Protein AF-A0A1H6F7J7-F1 (afdb_monomer_lite)

InterPro domains:
  IPR001036 Acriflavin resistance protein [PF00873] (1-53)
  IPR001036 Acriflavin resistance protein [PTHR32063] (1-54)

Secondary structure (DSSP, 8-state):
-HHHHHHHHHHHHHH--STTHHHHHHHHHHHHHHHHHHHHHHHHHHHHHHHHHHHHHHHHHTT--

Organism: NCBI:txid1899563

Foldseek 3Di:
DVLVVLCVVLVVLCVDDDDPSVPSNVVSVVVNVVVVVVVVCCVPVVVVVVVVVVVVVCVVVVPPD

Radius of gyration: 20.48 Å; chains: 1; bounding box: 36×20×62 Å

Sequence (65 aa):
MTALTTALGLLPLLYADGTGSEVQRPLALVVMGGLVSSTLVTLLIIPSLYSFLGTRLRAVTGKNK

pLDDT: mean 81.04, std 10.26, range [46.91, 92.19]

Structure (mmCIF, N/CA/C/O backbone):
data_AF-A0A1H6F7J7-F1
#
_entry.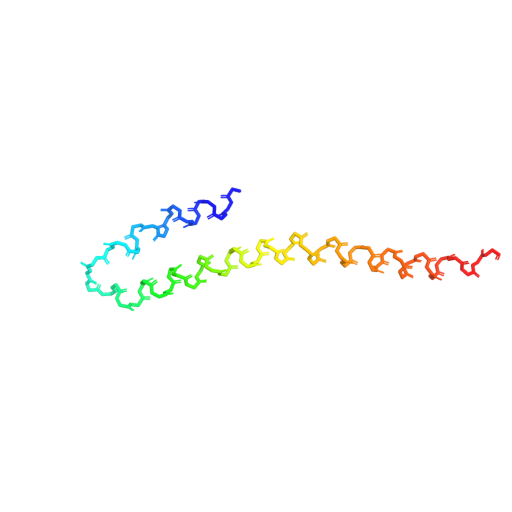id   AF-A0A1H6F7J7-F1
#
loop_
_atom_site.group_PDB
_atom_site.id
_atom_site.type_symbol
_atom_site.label_atom_id
_atom_site.label_alt_id
_atom_site.label_comp_id
_atom_site.label_asym_id
_atom_site.label_entity_id
_atom_site.label_seq_id
_atom_site.pdbx_PDB_ins_code
_atom_site.Cartn_x
_atom_site.Cartn_y
_atom_site.Cartn_z
_atom_site.occupancy
_atom_site.B_iso_or_equiv
_atom_site.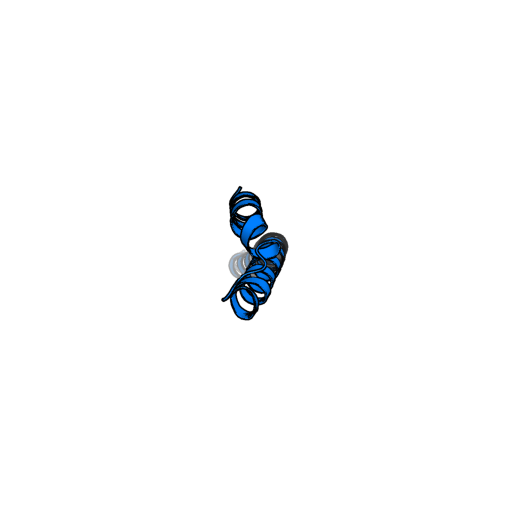auth_seq_id
_atom_site.auth_comp_id
_atom_site.auth_asym_id
_atom_site.auth_atom_id
_atom_site.pdbx_PDB_model_num
ATOM 1 N N . MET A 1 1 ? 1.632 9.682 3.222 1.00 77.31 1 MET A N 1
ATOM 2 C CA . MET A 1 1 ? 2.852 10.188 2.550 1.00 77.31 1 MET A CA 1
ATOM 3 C C . MET A 1 1 ? 3.654 9.068 1.888 1.00 77.31 1 MET A C 1
ATOM 5 O O . MET A 1 1 ? 3.903 9.175 0.700 1.00 77.31 1 MET A O 1
ATOM 9 N N . THR A 1 2 ? 3.963 7.968 2.585 1.00 85.88 2 THR A N 1
ATOM 10 C CA . THR A 1 2 ? 4.830 6.867 2.099 1.00 85.88 2 THR A CA 1
ATOM 11 C C . TH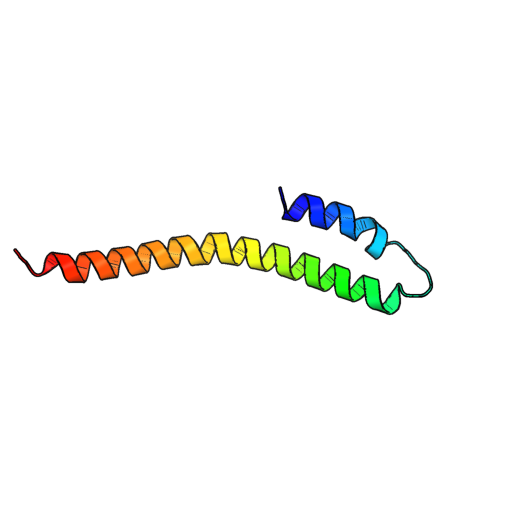R A 1 2 ? 4.373 6.175 0.806 1.00 85.88 2 THR A C 1
ATOM 13 O O . THR A 1 2 ? 5.187 5.887 -0.070 1.00 85.88 2 THR A O 1
ATOM 16 N N . ALA A 1 3 ? 3.069 5.917 0.656 1.00 83.62 3 ALA A N 1
ATOM 17 C CA . ALA A 1 3 ? 2.540 5.284 -0.554 1.00 83.62 3 ALA A CA 1
ATOM 18 C C . ALA A 1 3 ? 2.705 6.185 -1.791 1.00 83.62 3 ALA A C 1
ATOM 20 O O . ALA A 1 3 ? 3.118 5.713 -2.844 1.00 83.62 3 ALA A O 1
ATOM 21 N N . LEU A 1 4 ? 2.462 7.493 -1.641 1.00 84.56 4 LEU A N 1
ATOM 22 C CA . LEU A 1 4 ? 2.605 8.474 -2.721 1.00 84.56 4 LEU A CA 1
ATOM 23 C C . LEU A 1 4 ? 4.066 8.652 -3.142 1.00 84.56 4 LEU A C 1
ATOM 25 O O . LEU A 1 4 ? 4.356 8.662 -4.332 1.00 84.56 4 LEU A O 1
ATOM 29 N N . THR A 1 5 ? 4.996 8.743 -2.188 1.00 87.56 5 THR A N 1
ATOM 30 C CA . THR A 1 5 ? 6.429 8.855 -2.504 1.00 87.56 5 THR A CA 1
ATOM 31 C C . THR A 1 5 ? 6.953 7.610 -3.214 1.00 87.56 5 THR A C 1
ATOM 33 O O . THR A 1 5 ? 7.730 7.729 -4.156 1.00 87.56 5 THR A O 1
ATOM 36 N N . THR A 1 6 ? 6.485 6.422 -2.821 1.00 86.62 6 THR A N 1
ATOM 37 C CA . THR A 1 6 ? 6.867 5.172 -3.495 1.00 86.62 6 THR A CA 1
ATOM 38 C C . THR A 1 6 ? 6.255 5.078 -4.892 1.00 86.62 6 THR A C 1
ATOM 40 O O . THR A 1 6 ? 6.954 4.730 -5.838 1.00 86.62 6 THR A O 1
ATOM 43 N N . ALA A 1 7 ? 4.985 5.464 -5.053 1.00 83.38 7 ALA A N 1
ATOM 44 C CA . ALA A 1 7 ? 4.322 5.501 -6.355 1.00 83.38 7 ALA A CA 1
ATOM 45 C C . ALA A 1 7 ? 5.041 6.425 -7.347 1.00 83.38 7 ALA A C 1
ATOM 47 O O . ALA A 1 7 ? 5.265 6.041 -8.490 1.00 83.38 7 ALA A O 1
ATOM 48 N N . LEU A 1 8 ? 5.457 7.613 -6.898 1.00 86.12 8 LEU A N 1
ATOM 49 C CA . LEU A 1 8 ? 6.206 8.562 -7.722 1.00 86.12 8 LEU A CA 1
ATOM 50 C C . LEU A 1 8 ? 7.621 8.061 -8.059 1.00 86.12 8 LEU A C 1
ATOM 52 O O . LEU A 1 8 ? 8.072 8.250 -9.184 1.00 86.12 8 LEU A O 1
ATOM 56 N N . GLY A 1 9 ? 8.305 7.390 -7.124 1.00 84.50 9 GLY A N 1
ATOM 57 C CA . GLY A 1 9 ? 9.642 6.825 -7.349 1.00 84.50 9 GLY A CA 1
ATOM 58 C C . GLY A 1 9 ? 9.664 5.594 -8.266 1.00 84.50 9 GLY A C 1
ATOM 59 O O . GLY A 1 9 ? 10.642 5.377 -8.975 1.00 84.50 9 GLY A O 1
ATOM 60 N N . LEU A 1 10 ? 8.582 4.809 -8.287 1.00 84.62 10 LEU A N 1
ATOM 61 C CA . LEU A 1 10 ? 8.434 3.632 -9.153 1.00 84.62 10 LEU A CA 1
ATOM 62 C C . LEU A 1 10 ? 7.813 3.957 -10.521 1.00 84.62 10 LEU A C 1
ATOM 64 O O . LEU A 1 10 ? 7.919 3.155 -11.446 1.00 84.62 10 LEU A O 1
ATOM 68 N N . LEU A 1 11 ? 7.195 5.133 -10.672 1.00 82.75 11 LEU A N 1
ATOM 69 C CA . LEU A 1 11 ? 6.597 5.597 -11.923 1.00 82.75 11 LEU A CA 1
ATOM 70 C C . LEU A 1 11 ? 7.560 5.525 -13.129 1.00 82.75 11 LEU A C 1
ATOM 72 O O . LEU A 1 11 ? 7.172 4.933 -14.135 1.00 82.75 11 LEU A O 1
ATOM 76 N N . PRO A 1 12 ? 8.807 6.042 -13.070 1.00 78.81 12 PRO A N 1
ATOM 77 C CA . PRO A 1 12 ? 9.730 5.959 -14.204 1.00 78.81 12 PRO A CA 1
ATOM 78 C C . PRO A 1 12 ? 10.164 4.520 -14.515 1.00 78.81 12 PRO A C 1
ATOM 80 O O . PRO A 1 12 ? 10.387 4.203 -15.677 1.00 78.81 12 PRO A O 1
ATOM 83 N N . LEU A 1 13 ? 10.211 3.626 -13.519 1.00 80.00 13 LEU A N 1
ATOM 84 C CA . LEU A 1 13 ? 10.523 2.204 -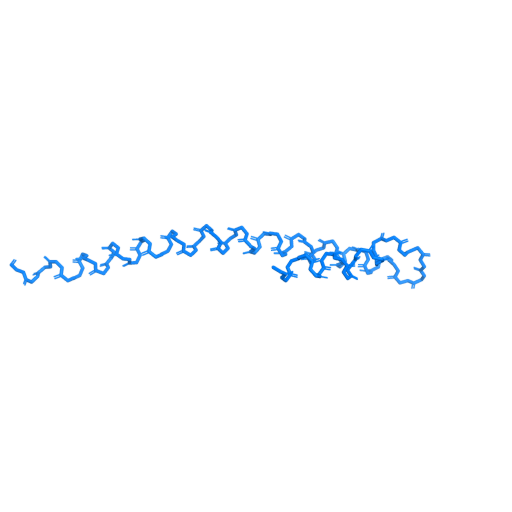13.724 1.00 80.00 13 LEU A CA 1
ATOM 85 C C . LEU A 1 13 ? 9.406 1.460 -14.475 1.00 80.00 13 LEU A C 1
ATOM 87 O O . LEU A 1 13 ? 9.666 0.439 -15.103 1.00 80.00 13 LEU A O 1
ATOM 91 N N . LEU A 1 14 ? 8.170 1.972 -14.442 1.00 72.38 14 LEU A N 1
ATOM 92 C CA . LEU A 1 14 ? 7.040 1.422 -15.199 1.00 72.38 14 LEU A CA 1
ATOM 93 C C . LEU A 1 14 ? 7.055 1.799 -16.690 1.00 72.38 14 LEU A C 1
ATOM 95 O O . LEU A 1 14 ? 6.475 1.066 -17.500 1.00 72.38 14 LEU A O 1
ATOM 99 N N . TYR A 1 15 ? 7.672 2.938 -17.019 1.00 76.44 15 TYR A N 1
ATOM 100 C CA . TYR A 1 15 ? 7.772 3.508 -18.370 1.00 76.44 15 TYR A CA 1
ATOM 101 C C . TYR A 1 15 ? 9.158 3.336 -19.007 1.00 76.44 15 TYR A C 1
ATOM 103 O O . TYR A 1 15 ? 9.327 3.634 -20.185 1.00 76.44 15 TYR A O 1
ATOM 111 N N . ALA A 1 16 ? 10.155 2.888 -18.245 1.00 74.56 16 ALA A N 1
ATOM 112 C CA . ALA A 1 16 ? 11.475 2.591 -18.775 1.00 74.56 16 ALA A CA 1
ATOM 113 C C . ALA A 1 16 ? 11.419 1.310 -19.621 1.00 74.56 16 ALA A C 1
ATOM 115 O O . ALA A 1 16 ? 11.299 0.214 -19.080 1.00 74.56 16 ALA A O 1
ATOM 116 N N . ASP A 1 17 ? 11.536 1.443 -20.940 1.00 67.88 17 ASP A N 1
ATOM 117 C CA . ASP A 1 17 ? 11.737 0.332 -21.873 1.00 67.88 17 ASP A CA 1
ATOM 118 C C . ASP A 1 17 ? 13.238 0.221 -22.190 1.00 67.88 17 ASP A C 1
ATOM 120 O O . ASP A 1 17 ? 13.791 0.955 -23.006 1.00 67.88 17 ASP A O 1
ATOM 124 N N . GLY A 1 18 ? 13.926 -0.665 -21.469 1.00 75.19 18 GLY A N 1
ATOM 125 C CA . GLY A 1 18 ? 15.365 -0.903 -21.589 1.00 75.19 18 GLY A CA 1
ATOM 126 C C . GLY A 1 18 ? 15.768 -2.247 -20.979 1.00 75.19 18 GLY A C 1
ATOM 127 O O . GLY A 1 18 ? 14.968 -2.904 -20.309 1.00 75.19 18 GLY A O 1
ATOM 128 N N . THR A 1 19 ? 17.009 -2.681 -21.202 1.00 69.12 19 THR A N 1
ATOM 129 C CA . THR A 1 19 ? 17.538 -3.960 -20.702 1.00 69.12 19 THR A CA 1
ATOM 130 C C . THR A 1 19 ? 17.415 -4.038 -19.173 1.00 69.12 19 THR A C 1
ATOM 132 O O . THR A 1 19 ? 17.993 -3.226 -18.457 1.00 69.12 19 THR A O 1
ATOM 135 N N . GLY A 1 20 ? 16.634 -5.001 -18.666 1.00 71.75 20 GLY A N 1
ATOM 136 C CA . GLY A 1 20 ? 16.293 -5.139 -17.238 1.00 71.75 20 GLY A CA 1
ATOM 137 C C . GLY A 1 20 ? 14.868 -4.702 -16.858 1.00 71.75 20 GLY A C 1
ATOM 138 O O . GLY A 1 20 ? 14.401 -5.039 -15.766 1.00 71.75 20 GLY A O 1
ATOM 139 N N . SER A 1 21 ? 14.140 -4.031 -17.760 1.00 77.06 21 SER A N 1
ATOM 140 C CA . SER A 1 21 ? 12.733 -3.635 -17.559 1.00 77.06 21 SER A CA 1
ATOM 141 C C . SER A 1 21 ? 11.794 -4.835 -17.389 1.00 77.06 21 SER A C 1
ATOM 143 O O . SER A 1 21 ? 10.857 -4.788 -16.593 1.00 77.06 21 SER A O 1
ATOM 145 N N . GLU A 1 22 ? 12.114 -5.964 -18.027 1.00 79.44 22 GLU A N 1
ATOM 146 C CA . GLU A 1 22 ? 11.364 -7.223 -17.911 1.00 79.44 22 GLU A CA 1
ATOM 147 C C . GLU A 1 22 ? 11.235 -7.728 -16.464 1.00 79.44 22 GLU A C 1
ATOM 149 O O . GLU A 1 22 ? 10.262 -8.399 -16.131 1.00 79.44 22 GLU A O 1
ATOM 154 N N . VAL A 1 23 ? 12.177 -7.365 -15.584 1.00 83.25 23 VAL A N 1
ATOM 155 C CA . VAL A 1 23 ? 12.162 -7.737 -14.159 1.00 83.25 23 VAL A CA 1
ATOM 156 C C . VAL A 1 23 ? 11.739 -6.564 -13.270 1.00 83.25 23 VAL A C 1
ATOM 158 O O . VAL A 1 23 ? 11.010 -6.750 -12.294 1.00 83.25 23 VAL A O 1
ATOM 161 N N . GLN A 1 24 ? 12.150 -5.336 -13.598 1.00 83.31 24 GLN A N 1
ATOM 162 C CA . GLN A 1 24 ? 11.836 -4.157 -12.781 1.00 83.31 24 GLN A CA 1
ATOM 163 C C . GLN A 1 24 ? 10.354 -3.777 -12.841 1.00 83.31 24 GLN A C 1
ATOM 165 O O . GLN A 1 24 ? 9.777 -3.394 -11.824 1.00 83.31 24 GLN A O 1
ATOM 170 N N . ARG A 1 25 ? 9.715 -3.938 -14.002 1.00 82.19 25 ARG A N 1
ATOM 171 C CA . ARG A 1 25 ? 8.298 -3.626 -14.204 1.00 82.19 25 ARG A CA 1
ATOM 172 C C . ARG A 1 25 ? 7.358 -4.507 -13.365 1.00 82.19 25 ARG A C 1
ATOM 174 O O . ARG A 1 25 ? 6.520 -3.939 -12.657 1.00 82.19 25 ARG A O 1
ATOM 181 N N . PRO A 1 26 ? 7.484 -5.853 -13.348 1.00 85.12 26 PRO A N 1
ATOM 182 C CA . PRO A 1 26 ? 6.668 -6.686 -12.465 1.00 85.12 26 PRO A CA 1
ATOM 183 C C . PRO A 1 26 ? 6.974 -6.444 -10.981 1.00 85.12 26 PRO A C 1
ATOM 185 O O . PRO A 1 26 ? 6.050 -6.422 -10.171 1.00 85.12 26 PRO A O 1
ATOM 188 N N . LEU A 1 27 ? 8.232 -6.183 -10.612 1.00 88.00 27 LEU A N 1
ATOM 189 C CA . LEU A 1 27 ? 8.597 -5.877 -9.226 1.00 88.00 27 LEU A CA 1
ATOM 190 C C . LEU A 1 27 ? 7.947 -4.568 -8.747 1.00 88.00 27 LEU A C 1
ATOM 192 O O . LEU A 1 27 ? 7.336 -4.535 -7.679 1.00 88.00 27 LEU A O 1
ATOM 196 N N . ALA A 1 28 ? 8.009 -3.510 -9.558 1.00 86.12 28 ALA A N 1
ATOM 197 C CA . ALA A 1 28 ? 7.379 -2.227 -9.258 1.00 86.12 28 ALA A CA 1
ATOM 198 C C . ALA A 1 28 ? 5.850 -2.346 -9.115 1.00 86.12 28 ALA A C 1
ATOM 200 O O . ALA A 1 28 ? 5.266 -1.760 -8.199 1.00 86.12 28 ALA A O 1
ATOM 201 N N . LEU A 1 29 ? 5.207 -3.154 -9.965 1.00 87.06 29 LEU A N 1
ATOM 202 C CA . LEU A 1 29 ? 3.774 -3.452 -9.871 1.00 87.06 29 LEU A CA 1
ATOM 203 C C . LEU A 1 29 ? 3.411 -4.188 -8.572 1.00 87.06 29 LEU A C 1
ATOM 205 O O . LEU A 1 29 ? 2.450 -3.800 -7.904 1.00 87.06 29 LEU A O 1
ATOM 209 N N . VAL A 1 30 ? 4.184 -5.206 -8.178 1.00 92.19 30 VAL A N 1
ATOM 210 C CA . VAL A 1 30 ? 3.962 -5.953 -6.925 1.00 92.19 30 VAL A CA 1
ATOM 211 C C . VAL A 1 30 ? 4.101 -5.042 -5.706 1.00 92.19 30 VAL A C 1
ATOM 213 O O . VAL A 1 30 ? 3.253 -5.079 -4.814 1.00 92.19 30 VAL A O 1
ATOM 216 N N . VAL A 1 31 ? 5.125 -4.185 -5.671 1.00 90.88 31 VAL A N 1
ATOM 217 C CA . VAL A 1 31 ? 5.339 -3.245 -4.559 1.00 90.88 31 VAL A CA 1
ATOM 218 C C . VAL A 1 31 ? 4.187 -2.243 -4.451 1.00 90.88 31 VAL A C 1
ATOM 220 O O . VAL A 1 31 ? 3.677 -2.014 -3.352 1.00 90.88 31 VAL A O 1
ATOM 223 N N . MET A 1 32 ? 3.726 -1.691 -5.577 1.00 88.50 32 MET A N 1
ATOM 224 C CA . MET A 1 32 ? 2.567 -0.792 -5.603 1.00 88.50 32 MET A CA 1
ATOM 225 C C . MET A 1 32 ? 1.293 -1.471 -5.089 1.00 88.50 32 MET A C 1
ATOM 227 O O . MET A 1 32 ? 0.618 -0.928 -4.212 1.00 88.50 32 MET A O 1
ATOM 231 N N . GLY A 1 33 ? 0.986 -2.677 -5.572 1.00 91.06 33 GLY A N 1
ATOM 232 C CA . GLY A 1 33 ? -0.169 -3.446 -5.102 1.00 91.06 33 GLY A CA 1
ATOM 233 C C . GLY A 1 33 ? -0.076 -3.805 -3.615 1.00 91.06 33 GLY A C 1
ATOM 234 O O . GLY A 1 33 ? -1.059 -3.684 -2.878 1.00 91.06 33 GLY A O 1
ATOM 235 N N . GLY A 1 34 ? 1.118 -4.179 -3.152 1.00 92.00 34 GLY A N 1
ATOM 236 C CA . GLY A 1 34 ? 1.397 -4.494 -1.753 1.00 92.00 34 GLY A CA 1
ATOM 237 C C . GLY A 1 34 ? 1.213 -3.292 -0.827 1.00 92.00 34 GLY A C 1
ATOM 238 O O . GLY A 1 34 ? 0.621 -3.431 0.241 1.00 92.00 34 GLY A O 1
ATOM 239 N N . LEU A 1 35 ? 1.638 -2.097 -1.244 1.00 91.56 35 LEU A N 1
ATOM 240 C CA . LEU A 1 35 ? 1.455 -0.867 -0.468 1.00 91.56 35 LEU A CA 1
ATOM 241 C C . LEU A 1 35 ? -0.013 -0.468 -0.336 1.00 91.56 35 LEU A C 1
ATOM 243 O O . LEU A 1 35 ? -0.457 -0.129 0.763 1.00 91.56 35 LEU A O 1
ATOM 247 N N . VAL A 1 36 ? -0.775 -0.530 -1.430 1.00 90.25 36 VAL A N 1
ATOM 248 C CA . VAL A 1 36 ? -2.218 -0.243 -1.404 1.00 90.25 36 VAL A CA 1
ATOM 249 C C . VAL A 1 36 ? -2.932 -1.23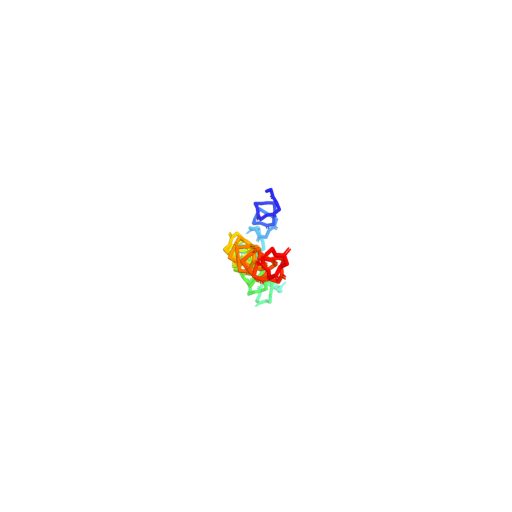5 -0.490 1.00 90.25 36 VAL A C 1
ATOM 251 O O . VAL A 1 36 ? -3.665 -0.826 0.412 1.00 90.25 36 VAL A O 1
ATOM 254 N N . SER A 1 37 ? -2.644 -2.528 -0.659 1.00 90.19 37 SER A N 1
ATOM 255 C CA . SER A 1 37 ? -3.239 -3.597 0.147 1.00 90.19 37 SER A CA 1
ATOM 256 C C . SER A 1 37 ? -2.872 -3.459 1.623 1.00 90.19 37 SER A C 1
ATOM 258 O O . SER A 1 37 ? -3.751 -3.512 2.471 1.00 90.19 37 SER A O 1
ATOM 260 N N . SER A 1 38 ? -1.604 -3.196 1.947 1.00 89.94 38 SER A N 1
ATOM 261 C CA . SER A 1 38 ? -1.132 -3.015 3.325 1.00 89.94 38 SER A CA 1
ATOM 262 C C . SER A 1 38 ? -1.743 -1.781 3.995 1.00 89.94 38 SER A C 1
ATOM 264 O O . SER A 1 38 ? -2.090 -1.817 5.175 1.00 89.94 38 SER A O 1
ATOM 266 N N . THR A 1 39 ? -1.965 -0.702 3.239 1.00 90.06 39 THR A N 1
ATOM 267 C CA . THR A 1 39 ? -2.629 0.506 3.753 1.00 90.06 39 THR A CA 1
ATOM 268 C C . THR A 1 39 ? -4.098 0.230 4.085 1.00 90.06 39 THR A C 1
ATOM 270 O O . THR A 1 39 ? -4.557 0.579 5.171 1.00 90.06 39 THR A O 1
ATOM 273 N N . LEU A 1 40 ? -4.817 -0.450 3.186 1.00 90.62 40 LEU A N 1
ATOM 274 C CA . LEU A 1 40 ? -6.204 -0.887 3.396 1.00 90.62 40 LEU A CA 1
ATOM 275 C C . LEU A 1 40 ? -6.320 -1.852 4.576 1.00 90.62 40 LEU A C 1
ATOM 277 O O . LEU A 1 40 ? -7.150 -1.662 5.462 1.00 90.62 40 LEU A O 1
ATOM 281 N N . VAL A 1 41 ? -5.446 -2.855 4.609 1.00 91.50 41 VAL A N 1
ATOM 282 C CA . VAL A 1 41 ? -5.356 -3.836 5.686 1.00 91.50 41 VAL A CA 1
ATOM 283 C C . VAL A 1 41 ? -5.077 -3.141 7.012 1.00 91.50 41 VAL A C 1
ATOM 285 O O . VAL A 1 41 ? -5.769 -3.415 7.977 1.00 91.50 41 VAL A O 1
ATOM 288 N N . THR A 1 42 ? -4.147 -2.193 7.080 1.00 90.75 42 THR A N 1
ATOM 289 C CA . THR A 1 42 ? -3.847 -1.469 8.325 1.00 90.75 42 THR A CA 1
ATOM 290 C C . THR A 1 42 ? -5.046 -0.647 8.798 1.00 90.75 42 THR A C 1
ATOM 292 O O . THR A 1 42 ? -5.420 -0.722 9.967 1.00 90.75 42 THR A O 1
ATOM 295 N N . LEU A 1 43 ? -5.692 0.091 7.891 1.00 88.56 43 LEU A N 1
ATOM 296 C CA . LEU A 1 43 ? -6.871 0.899 8.206 1.00 88.56 43 LEU A CA 1
ATOM 297 C C . LEU A 1 43 ? -8.092 0.068 8.613 1.00 88.56 43 LEU A C 1
ATOM 299 O O . LEU A 1 43 ? -8.922 0.588 9.345 1.00 88.56 43 LEU A O 1
ATOM 303 N N . LEU A 1 44 ? -8.223 -1.184 8.166 1.00 88.12 44 LEU A N 1
ATOM 304 C CA . LEU A 1 44 ? -9.363 -2.052 8.494 1.00 88.12 44 LEU A CA 1
ATOM 305 C C . LEU A 1 44 ? -9.071 -3.019 9.651 1.00 88.12 44 LEU A C 1
ATOM 307 O O . LEU A 1 44 ? -9.883 -3.160 10.565 1.00 88.12 44 LEU A O 1
ATOM 311 N N . ILE A 1 45 ? -7.906 -3.670 9.641 1.00 90.69 45 ILE A N 1
ATOM 312 C CA . ILE A 1 45 ? -7.508 -4.657 10.649 1.00 90.69 45 ILE A CA 1
ATOM 313 C C . ILE A 1 45 ? -7.237 -3.988 11.987 1.00 90.69 45 ILE A C 1
ATOM 315 O O . ILE A 1 45 ? -7.723 -4.495 12.990 1.00 90.69 45 ILE A O 1
ATOM 319 N N . ILE A 1 46 ? -6.515 -2.864 12.046 1.00 90.31 46 ILE A N 1
ATOM 320 C CA . ILE A 1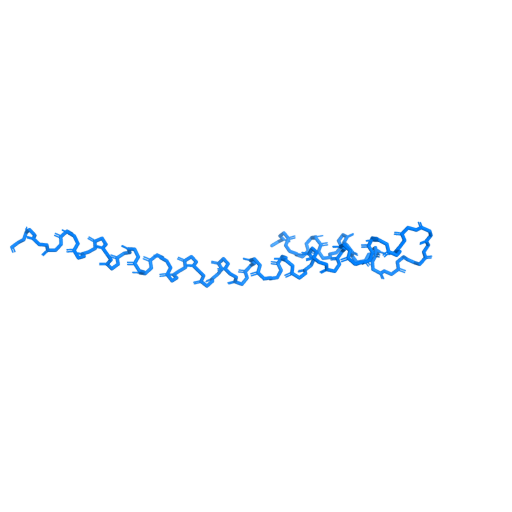 46 ? -6.206 -2.239 13.341 1.00 90.31 46 ILE A CA 1
ATOM 321 C C . ILE A 1 46 ? -7.468 -1.815 14.113 1.00 90.31 46 ILE A C 1
ATOM 323 O O . ILE A 1 46 ? -7.571 -2.199 15.280 1.00 90.31 46 ILE A O 1
ATOM 327 N N . PRO A 1 47 ? -8.460 -1.100 13.541 1.00 84.31 47 PRO A N 1
ATOM 328 C CA . PRO A 1 47 ? -9.666 -0.758 14.297 1.00 84.31 47 PRO A CA 1
ATOM 329 C C . PRO A 1 47 ? -10.528 -1.981 14.622 1.00 84.31 47 PRO A C 1
ATOM 331 O O . PRO A 1 47 ? -11.083 -2.053 15.719 1.00 84.31 47 PRO A O 1
ATOM 334 N N . SER A 1 48 ? -10.609 -2.963 13.717 1.00 87.06 48 SER A N 1
ATOM 335 C CA . SER A 1 48 ? -11.323 -4.219 13.976 1.00 87.06 48 SER A CA 1
ATOM 336 C C . SER A 1 48 ? -10.697 -4.982 15.146 1.00 87.06 48 SER A C 1
ATOM 338 O O . SER A 1 48 ? -11.388 -5.389 16.083 1.00 87.06 48 SER A O 1
ATOM 340 N N . LEU A 1 49 ? -9.369 -5.088 15.154 1.00 87.81 49 LEU A N 1
ATOM 341 C CA . LEU A 1 49 ? -8.611 -5.755 16.201 1.00 87.81 49 LEU A CA 1
ATOM 342 C C . LEU A 1 49 ? -8.698 -4.992 17.527 1.00 87.81 49 LEU A C 1
ATOM 344 O O . LEU A 1 49 ? -8.854 -5.620 18.571 1.00 87.81 49 LEU A O 1
ATOM 348 N N . TYR A 1 50 ? -8.672 -3.656 17.504 1.00 85.75 50 TYR A N 1
ATOM 349 C CA . TYR A 1 50 ? -8.834 -2.833 18.704 1.00 85.75 50 TYR A CA 1
ATOM 350 C C . TYR A 1 50 ? -10.240 -2.961 19.307 1.00 85.75 50 TYR A C 1
ATOM 352 O O . TYR A 1 50 ? -10.383 -3.083 20.522 1.00 85.75 50 TYR A O 1
ATOM 360 N N . SER A 1 51 ? -11.286 -3.006 18.475 1.00 82.50 51 SER A N 1
ATOM 361 C CA . SER A 1 51 ? -12.659 -3.260 18.928 1.00 82.50 51 SER A CA 1
ATOM 362 C C . SER A 1 51 ? -12.804 -4.662 19.532 1.00 82.50 51 SER A C 1
ATOM 364 O O . SER A 1 51 ? -13.343 -4.819 20.633 1.00 82.50 51 SER A O 1
ATOM 366 N N . PHE A 1 52 ? -12.255 -5.680 18.866 1.00 86.88 52 PHE A N 1
ATOM 367 C CA . PHE A 1 52 ? -12.293 -7.061 19.340 1.00 86.88 52 PHE A CA 1
ATOM 368 C C . PHE A 1 52 ? -11.529 -7.242 20.658 1.00 86.88 52 PHE A C 1
ATOM 370 O O . PHE A 1 52 ? -12.059 -7.805 21.620 1.00 86.88 52 PHE A O 1
ATOM 377 N N . LEU A 1 53 ? -10.303 -6.720 20.732 1.00 87.12 53 LEU A N 1
ATOM 378 C CA . LEU A 1 53 ? -9.465 -6.811 21.922 1.00 87.12 53 LEU A CA 1
ATOM 379 C C . LEU A 1 53 ? -10.034 -5.969 23.070 1.00 87.12 53 LEU A C 1
ATOM 381 O O . LEU A 1 53 ? -10.059 -6.433 24.205 1.00 87.12 53 LEU A O 1
ATOM 385 N N . GLY A 1 54 ? -10.573 -4.780 22.785 1.00 80.62 54 GLY A N 1
ATOM 386 C CA . GLY A 1 54 ? -11.271 -3.946 23.765 1.00 80.62 54 GLY A CA 1
ATOM 387 C C . GLY A 1 54 ? -12.518 -4.623 24.341 1.00 80.62 54 GLY A C 1
ATOM 388 O O . GLY A 1 54 ? -12.763 -4.550 25.546 1.00 80.62 54 GLY A O 1
ATOM 389 N N . THR A 1 55 ? -13.271 -5.347 23.509 1.00 75.94 55 THR A N 1
ATOM 390 C CA . THR A 1 55 ? -14.425 -6.150 23.948 1.00 75.94 55 THR A CA 1
ATOM 391 C C . THR A 1 55 ? -13.981 -7.320 24.827 1.00 75.94 55 THR A C 1
ATOM 393 O O . THR A 1 55 ? -14.545 -7.544 25.898 1.00 75.94 55 THR A O 1
ATOM 396 N N . ARG A 1 56 ? -12.916 -8.027 24.429 1.00 75.56 56 ARG A N 1
ATOM 397 C CA . ARG A 1 56 ? -12.299 -9.109 25.215 1.00 75.56 56 ARG A CA 1
ATOM 398 C C . ARG A 1 56 ? -11.770 -8.619 26.566 1.00 75.56 56 ARG A C 1
ATOM 400 O O . ARG A 1 56 ? -12.019 -9.270 27.575 1.00 75.56 56 ARG A O 1
ATOM 407 N N . LEU A 1 57 ? -11.093 -7.472 26.605 1.00 74.19 57 LEU A N 1
ATOM 408 C CA . LEU A 1 57 ? -10.565 -6.875 27.836 1.00 74.19 57 LEU A CA 1
ATOM 409 C C . LEU A 1 57 ? -11.695 -6.472 28.793 1.00 74.19 57 LEU A C 1
ATOM 411 O O . LEU A 1 57 ? -11.639 -6.798 29.976 1.00 74.19 57 LEU A O 1
ATOM 415 N N . ARG A 1 58 ? -12.771 -5.854 28.285 1.00 66.00 58 ARG A N 1
ATOM 416 C CA . ARG A 1 58 ? -13.961 -5.534 29.096 1.00 66.00 58 ARG A CA 1
ATOM 417 C C . ARG A 1 58 ? -14.650 -6.781 29.650 1.00 66.00 58 ARG A C 1
ATOM 419 O O . ARG A 1 58 ? -15.098 -6.751 30.791 1.00 66.00 58 ARG A O 1
ATOM 426 N N . ALA A 1 59 ? -14.696 -7.876 28.890 1.00 67.88 59 ALA A N 1
ATOM 427 C CA . ALA A 1 59 ? -15.249 -9.146 29.364 1.00 67.88 59 ALA A CA 1
ATOM 428 C C . ALA A 1 59 ? -14.420 -9.777 30.501 1.00 67.88 59 ALA A C 1
ATOM 430 O O . ALA A 1 59 ? -14.985 -10.422 31.381 1.00 67.88 59 ALA A O 1
ATOM 431 N N . VAL A 1 60 ? -13.098 -9.569 30.519 1.00 66.62 60 VAL A N 1
ATOM 432 C CA . VAL A 1 60 ? -12.215 -10.059 31.594 1.00 66.62 60 VAL A CA 1
ATOM 433 C C . VAL A 1 60 ? -12.311 -9.180 32.847 1.00 66.62 60 VAL A C 1
ATOM 435 O O . VAL A 1 60 ? -12.375 -9.704 33.956 1.00 66.62 60 VAL A O 1
ATOM 438 N N . THR A 1 61 ? -12.379 -7.853 32.701 1.00 66.94 61 THR A N 1
ATOM 439 C CA . THR A 1 61 ? -12.468 -6.921 33.844 1.00 66.94 61 THR A CA 1
ATOM 440 C C . THR A 1 61 ? -13.890 -6.793 34.418 1.00 66.94 61 THR A C 1
ATOM 442 O O . THR A 1 61 ? -14.054 -6.447 35.584 1.00 66.94 61 THR A O 1
ATOM 445 N N . GLY A 1 62 ? -14.932 -7.109 33.641 1.00 58.88 62 GLY A N 1
ATOM 446 C CA . GLY A 1 62 ? -16.341 -7.010 34.047 1.00 58.88 62 GLY A CA 1
ATOM 447 C C . GLY A 1 62 ? -16.853 -8.121 34.969 1.00 58.88 62 GLY A C 1
ATOM 448 O O . GLY A 1 62 ? -18.011 -8.074 35.366 1.00 58.88 62 GLY A O 1
ATOM 449 N N . LYS A 1 63 ? -16.021 -9.109 35.325 1.00 56.06 63 LYS A N 1
ATOM 450 C CA . LYS A 1 63 ? -16.409 -10.211 36.225 1.00 56.06 63 LYS A CA 1
ATOM 451 C C . LYS A 1 63 ? -16.108 -9.937 37.711 1.00 56.06 63 LYS A C 1
ATOM 453 O O . LYS A 1 63 ? -16.291 -10.830 38.527 1.00 56.06 63 LYS A O 1
ATOM 458 N N . ASN A 1 64 ? -15.630 -8.741 38.072 1.00 49.09 64 ASN A N 1
ATOM 459 C CA . ASN A 1 64 ? -15.279 -8.405 39.460 1.00 49.09 64 ASN A CA 1
ATOM 460 C C . ASN A 1 64 ? -16.119 -7.258 40.055 1.00 49.09 64 ASN A C 1
ATOM 462 O O . ASN A 1 64 ? -15.577 -6.343 40.676 1.00 49.09 64 ASN A O 1
ATOM 466 N N . LYS A 1 65 ? -17.436 -7.285 39.832 1.00 46.91 65 LYS A N 1
ATOM 467 C CA . LYS A 1 65 ? -18.413 -6.548 40.640 1.00 46.91 65 LYS A CA 1
ATOM 468 C C . LYS A 1 65 ? -19.567 -7.460 41.010 1.00 46.91 65 LYS A C 1
ATOM 470 O O . LYS A 1 65 ? -20.008 -8.205 40.108 1.00 46.91 65 LYS A O 1
#